Protein AF-A0A430F537-F1 (afdb_monomer_lite)

Organism: NCBI:txid2306972

Structure (mmCIF, N/CA/C/O backbone):
data_AF-A0A430F537-F1
#
_entry.id   AF-A0A430F537-F1
#
loop_
_atom_site.group_PDB
_atom_site.id
_atom_site.type_symbol
_atom_site.label_atom_id
_atom_site.label_alt_id
_atom_site.label_comp_id
_atom_site.label_asym_id
_atom_site.label_entity_id
_atom_site.label_seq_id
_atom_site.pdbx_PDB_ins_code
_atom_site.Cartn_x
_atom_site.Cartn_y
_atom_site.Cartn_z
_atom_site.occupancy
_atom_site.B_iso_or_equiv
_atom_site.auth_seq_id
_atom_site.auth_comp_id
_atom_site.auth_asym_id
_atom_site.auth_atom_id
_atom_site.pdbx_PDB_model_num
ATOM 1 N N . MET A 1 1 ? 12.618 -5.865 -9.336 1.00 84.38 1 MET A N 1
ATOM 2 C CA . MET A 1 1 ? 11.265 -5.278 -9.197 1.00 84.38 1 MET A CA 1
ATOM 3 C C . MET A 1 1 ? 10.194 -6.291 -8.783 1.00 84.38 1 MET A C 1
ATOM 5 O O . MET A 1 1 ? 9.482 -6.036 -7.819 1.00 84.38 1 MET A O 1
ATOM 9 N N . ALA A 1 2 ? 10.114 -7.460 -9.433 1.00 86.44 2 ALA A N 1
ATOM 10 C CA . ALA A 1 2 ? 9.046 -8.454 -9.231 1.00 86.44 2 ALA A CA 1
ATOM 11 C C . ALA A 1 2 ? 8.728 -8.819 -7.764 1.00 86.44 2 ALA A C 1
ATOM 13 O O . ALA A 1 2 ? 7.562 -8.800 -7.377 1.00 86.44 2 ALA A O 1
ATOM 14 N N . LYS A 1 3 ? 9.743 -9.079 -6.922 1.00 89.31 3 LYS A N 1
ATOM 15 C CA . LYS A 1 3 ? 9.530 -9.381 -5.492 1.00 89.31 3 LYS A CA 1
ATOM 16 C C . LYS A 1 3 ? 8.756 -8.272 -4.778 1.00 89.31 3 LYS A C 1
ATOM 18 O O . LYS A 1 3 ? 7.861 -8.560 -3.992 1.00 89.31 3 LYS A O 1
ATOM 23 N N . ARG A 1 4 ? 9.074 -7.009 -5.068 1.00 89.94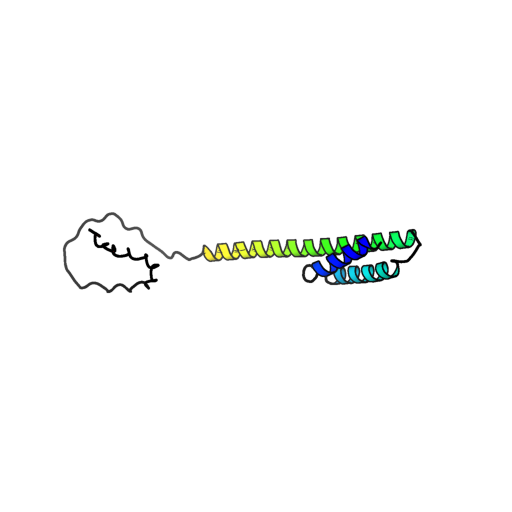 4 ARG A N 1
ATOM 24 C CA . ARG A 1 4 ? 8.452 -5.885 -4.371 1.00 89.94 4 ARG A CA 1
ATOM 25 C C . ARG A 1 4 ? 7.009 -5.656 -4.804 1.00 89.94 4 ARG A C 1
ATOM 27 O O . ARG A 1 4 ? 6.163 -5.409 -3.956 1.00 89.94 4 ARG A O 1
ATOM 34 N N . VAL A 1 5 ? 6.727 -5.829 -6.094 1.00 91.81 5 VAL A N 1
ATOM 35 C CA . VAL A 1 5 ? 5.358 -5.825 -6.634 1.00 91.81 5 VAL A CA 1
ATOM 36 C C . VAL A 1 5 ? 4.517 -6.922 -5.976 1.00 91.81 5 VAL A C 1
ATOM 38 O O . VAL A 1 5 ? 3.398 -6.660 -5.551 1.00 91.81 5 VAL A O 1
ATOM 41 N N . ALA A 1 6 ? 5.069 -8.127 -5.805 1.00 92.75 6 ALA A N 1
ATOM 42 C CA . ALA A 1 6 ? 4.361 -9.218 -5.136 1.00 92.75 6 ALA A CA 1
ATOM 43 C C . ALA A 1 6 ? 4.042 -8.906 -3.661 1.00 92.75 6 ALA A C 1
ATOM 45 O O . ALA A 1 6 ? 2.929 -9.161 -3.203 1.00 92.75 6 ALA A O 1
ATOM 46 N N . GLU A 1 7 ? 4.988 -8.331 -2.912 1.00 93.69 7 GLU A N 1
ATOM 47 C CA . GLU A 1 7 ? 4.744 -7.900 -1.528 1.00 93.69 7 GLU A CA 1
ATOM 48 C C . GLU A 1 7 ? 3.699 -6.783 -1.442 1.00 93.69 7 GLU A C 1
ATOM 50 O O . GLU A 1 7 ? 2.829 -6.818 -0.573 1.00 93.69 7 GLU A O 1
ATOM 55 N N . ALA A 1 8 ? 3.749 -5.819 -2.361 1.00 93.31 8 ALA A N 1
ATOM 56 C CA . ALA A 1 8 ? 2.785 -4.727 -2.428 1.00 93.31 8 ALA A CA 1
ATOM 57 C C . ALA A 1 8 ? 1.380 -5.229 -2.760 1.00 93.31 8 ALA A C 1
ATOM 59 O O . ALA A 1 8 ? 0.423 -4.758 -2.152 1.00 93.31 8 ALA A O 1
ATOM 60 N N . GLY A 1 9 ? 1.255 -6.220 -3.648 1.00 94.31 9 GLY A N 1
ATOM 61 C CA . GLY A 1 9 ? -0.017 -6.877 -3.948 1.00 94.31 9 GLY A CA 1
ATOM 62 C C . GLY A 1 9 ? -0.609 -7.536 -2.705 1.00 94.31 9 GLY A C 1
ATOM 63 O O . GLY A 1 9 ? -1.726 -7.217 -2.307 1.00 94.31 9 GLY A O 1
ATOM 64 N N . LYS A 1 10 ? 0.190 -8.350 -1.999 1.00 94.69 10 LYS A N 1
ATOM 65 C CA . LYS A 1 10 ? -0.241 -8.964 -0.732 1.00 94.69 10 LYS A CA 1
ATOM 66 C C . LYS A 1 10 ? -0.687 -7.920 0.291 1.00 94.69 10 LYS A C 1
ATOM 68 O O . LYS A 1 10 ? -1.713 -8.107 0.943 1.00 94.69 10 LYS A O 1
ATOM 73 N N . LEU A 1 11 ? 0.054 -6.819 0.434 1.00 94.25 11 LEU A N 1
ATOM 74 C CA . LEU A 1 11 ? -0.309 -5.736 1.349 1.00 94.25 11 LEU A CA 1
ATOM 75 C C . LEU A 1 11 ? -1.613 -5.039 0.927 1.00 94.25 11 LEU A C 1
ATOM 77 O O . LEU A 1 11 ? -2.464 -4.758 1.770 1.00 94.25 11 LEU A O 1
ATOM 81 N N . TYR A 1 12 ? -1.802 -4.784 -0.366 1.00 93.69 12 TYR A N 1
ATOM 82 C CA . TYR A 1 12 ? -3.024 -4.191 -0.911 1.00 93.69 12 TYR A CA 1
ATOM 83 C C . TYR A 1 12 ? -4.263 -5.044 -0.601 1.00 93.69 12 TYR A C 1
ATOM 85 O O . TYR A 1 12 ? -5.291 -4.511 -0.165 1.00 93.69 12 TYR A O 1
ATOM 93 N N . ASP A 1 13 ? -4.170 -6.362 -0.763 1.00 93.94 13 ASP A N 1
ATOM 94 C CA . ASP A 1 13 ? -5.259 -7.283 -0.431 1.00 93.94 13 ASP A CA 1
ATOM 95 C C . ASP A 1 13 ? -5.510 -7.333 1.080 1.00 93.94 13 ASP A C 1
ATOM 97 O O . ASP A 1 13 ? -6.641 -7.158 1.534 1.00 93.94 13 ASP A O 1
ATOM 101 N N . SER A 1 14 ? -4.440 -7.461 1.869 1.00 92.81 14 SER A N 1
ATOM 102 C CA . SER A 1 14 ? -4.507 -7.575 3.335 1.00 92.81 14 SER A CA 1
ATOM 103 C C . SER A 1 14 ? -5.022 -6.307 4.026 1.00 92.81 14 SER A C 1
ATOM 105 O O . SER A 1 14 ? -5.594 -6.378 5.115 1.00 92.81 14 SER A O 1
ATOM 107 N N . SER A 1 15 ? -4.810 -5.142 3.411 1.00 91.44 15 SER A N 1
ATOM 108 C CA . SER A 1 15 ? -5.192 -3.827 3.943 1.00 91.44 15 SER A CA 1
ATOM 109 C C . SER A 1 15 ? -6.649 -3.439 3.651 1.00 91.44 15 SER A C 1
ATOM 111 O O . SER A 1 15 ? -7.136 -2.422 4.155 1.00 91.44 15 SER A O 1
ATOM 113 N N . LYS A 1 16 ? -7.382 -4.243 2.863 1.00 89.81 16 LYS A N 1
ATOM 114 C CA . LYS A 1 16 ? -8.796 -4.004 2.532 1.00 89.81 16 LYS A CA 1
ATOM 115 C C . LYS A 1 16 ? -9.648 -3.936 3.806 1.00 89.81 16 LYS A C 1
ATOM 117 O O . LYS A 1 16 ? -9.682 -4.878 4.587 1.00 89.81 16 LYS A O 1
ATOM 122 N N . GLY A 1 17 ? -10.322 -2.804 4.020 1.00 87.69 17 GLY A N 1
ATOM 123 C CA . GLY A 1 17 ? -11.149 -2.554 5.211 1.00 87.69 17 GLY A CA 1
ATOM 124 C C . GLY A 1 17 ? -10.371 -2.184 6.482 1.00 87.69 17 GLY A C 1
ATOM 125 O O . GLY A 1 17 ? -10.982 -1.757 7.460 1.00 87.69 17 GLY A O 1
ATOM 126 N N . LYS A 1 18 ? -9.035 -2.277 6.464 1.00 90.69 18 LYS A N 1
ATOM 127 C CA . LYS A 1 18 ? -8.170 -2.003 7.622 1.00 90.69 18 LYS A CA 1
ATOM 128 C C . LYS A 1 18 ? -7.482 -0.641 7.571 1.00 90.69 18 LYS A C 1
ATOM 130 O O . LYS A 1 18 ? -7.024 -0.173 8.599 1.00 90.69 18 LYS A O 1
ATOM 135 N N . VAL A 1 19 ? -7.402 -0.004 6.405 1.00 92.31 19 VAL A N 1
ATOM 136 C CA . VAL A 1 19 ? -6.880 1.369 6.283 1.00 92.31 19 VAL A CA 1
ATOM 137 C C . VAL A 1 19 ? -7.882 2.387 6.821 1.00 92.31 19 VAL A C 1
ATOM 139 O O . VAL A 1 19 ? -9.089 2.235 6.607 1.00 92.31 19 VAL A O 1
ATOM 142 N N . ALA A 1 20 ? -7.379 3.431 7.479 1.00 87.69 20 ALA A N 1
ATOM 143 C CA . ALA A 1 20 ? -8.168 4.607 7.842 1.00 87.69 20 ALA A CA 1
ATOM 144 C C . ALA A 1 20 ? -8.619 5.391 6.596 1.00 87.69 20 ALA A C 1
ATOM 146 O O . ALA A 1 20 ? -9.753 5.853 6.530 1.00 87.69 20 ALA A O 1
ATOM 147 N N . ASP A 1 21 ? -7.754 5.498 5.577 1.00 88.31 21 ASP A N 1
ATOM 148 C CA . ASP A 1 21 ? -8.015 6.311 4.385 1.00 88.31 21 ASP A CA 1
ATOM 149 C C . ASP A 1 21 ? -7.964 5.474 3.096 1.00 88.31 21 ASP A C 1
ATOM 151 O O . ASP A 1 21 ? -6.920 4.934 2.715 1.00 88.31 21 ASP A O 1
ATOM 155 N N . GLY A 1 22 ? -9.086 5.403 2.371 1.00 86.62 22 GLY A N 1
ATOM 156 C CA . GLY A 1 22 ? -9.195 4.680 1.098 1.00 86.62 22 GLY A CA 1
ATOM 157 C C . GLY A 1 22 ? -8.274 5.204 -0.015 1.00 86.62 22 GLY A C 1
ATOM 158 O O . GLY A 1 22 ? -7.896 4.442 -0.908 1.00 86.62 22 GLY A O 1
ATOM 159 N N . LYS A 1 23 ? -7.837 6.470 0.057 1.00 90.38 23 LYS A N 1
ATOM 160 C CA . LYS A 1 23 ? -6.890 7.078 -0.892 1.00 90.38 23 LYS A CA 1
ATOM 161 C C . LYS A 1 23 ? -5.519 6.406 -0.818 1.00 90.38 23 LYS A C 1
ATOM 163 O O . LYS A 1 23 ? -4.868 6.252 -1.848 1.00 90.38 23 LYS A O 1
ATOM 168 N N . THR A 1 24 ? -5.088 5.957 0.368 1.00 92.25 24 THR A N 1
ATOM 169 C CA . THR A 1 24 ? -3.793 5.263 0.534 1.00 92.25 24 THR A CA 1
ATOM 170 C C . THR A 1 24 ? -3.768 3.939 -0.225 1.00 92.25 24 THR A C 1
ATOM 172 O O . THR A 1 24 ? -2.797 3.627 -0.916 1.00 92.25 24 THR A O 1
ATOM 175 N N . ARG A 1 25 ? -4.883 3.203 -0.191 1.00 93.31 25 ARG A N 1
ATOM 176 C CA . ARG A 1 25 ? -5.066 1.961 -0.946 1.00 93.31 25 ARG A CA 1
ATOM 177 C C . ARG A 1 25 ? -5.087 2.209 -2.455 1.00 93.31 25 ARG A C 1
ATOM 179 O O . ARG A 1 25 ? -4.454 1.465 -3.201 1.00 93.31 25 ARG A O 1
ATOM 186 N N . TYR A 1 26 ? -5.768 3.267 -2.900 1.00 92.69 26 TYR A N 1
ATOM 187 C CA . TYR A 1 26 ? -5.778 3.670 -4.309 1.00 92.69 26 TYR A CA 1
ATOM 188 C C . TYR A 1 26 ? -4.377 4.053 -4.809 1.00 92.69 26 TYR A C 1
ATOM 190 O O . TYR A 1 26 ? -3.955 3.607 -5.875 1.00 92.69 26 TYR A O 1
ATOM 198 N N . ALA A 1 27 ? -3.616 4.815 -4.018 1.00 94.12 27 ALA A N 1
ATOM 199 C CA . ALA A 1 27 ? -2.240 5.171 -4.349 1.00 94.12 27 ALA A CA 1
ATOM 200 C C . ALA A 1 27 ? -1.348 3.926 -4.507 1.00 94.12 27 ALA A C 1
ATOM 202 O O . ALA A 1 27 ? -0.618 3.830 -5.492 1.00 94.12 27 ALA A O 1
ATOM 203 N N . LEU A 1 28 ? -1.454 2.947 -3.598 1.00 94.94 28 LEU A N 1
ATOM 204 C CA . LEU A 1 28 ? -0.721 1.680 -3.700 1.00 94.94 28 LEU A CA 1
ATOM 205 C C . LEU A 1 28 ? -1.091 0.899 -4.971 1.00 94.94 28 LEU A C 1
ATOM 207 O O . LEU A 1 28 ? -0.202 0.374 -5.635 1.00 94.94 28 LEU A O 1
ATOM 211 N N . GLN A 1 29 ? -2.374 0.872 -5.348 1.00 94.69 29 GLN A N 1
ATOM 212 C CA . GLN A 1 29 ? -2.825 0.247 -6.595 1.00 94.69 29 GLN A CA 1
ATOM 213 C C . GLN A 1 29 ? -2.207 0.907 -7.831 1.00 94.69 29 GLN A C 1
ATOM 215 O O . GLN A 1 29 ? -1.716 0.210 -8.714 1.00 94.69 29 GLN A O 1
ATOM 220 N N . GLN A 1 30 ? -2.198 2.242 -7.892 1.00 94.88 30 GLN A N 1
ATOM 221 C CA . GLN A 1 30 ? -1.602 2.959 -9.022 1.00 94.88 30 GLN A CA 1
ATOM 222 C C . GLN A 1 30 ? -0.095 2.697 -9.130 1.00 94.88 30 GLN A C 1
ATOM 224 O O . GLN A 1 30 ? 0.422 2.521 -10.230 1.00 94.88 30 GLN A O 1
ATOM 229 N N . GLN A 1 31 ? 0.609 2.628 -7.996 1.00 94.69 31 GLN A N 1
ATOM 230 C CA . GLN A 1 31 ? 2.036 2.298 -7.989 1.00 94.69 31 GLN A CA 1
ATOM 231 C C . GLN A 1 31 ? 2.300 0.843 -8.377 1.00 94.69 31 GLN A C 1
ATOM 233 O O . GLN A 1 31 ? 3.278 0.576 -9.066 1.00 94.69 31 GLN A O 1
ATOM 238 N N . LEU A 1 32 ? 1.435 -0.094 -7.981 1.00 94.56 32 LEU A N 1
ATOM 239 C CA . LEU A 1 32 ? 1.498 -1.490 -8.416 1.00 94.56 32 LEU A CA 1
ATOM 240 C C . LEU A 1 32 ? 1.346 -1.626 -9.934 1.00 94.56 32 LEU A C 1
ATOM 242 O O . 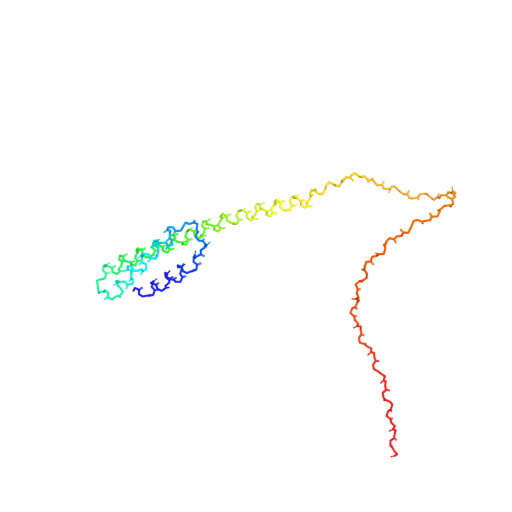LEU A 1 32 ? 2.126 -2.348 -10.551 1.00 94.56 32 LEU A O 1
ATOM 246 N N . ASP A 1 33 ? 0.386 -0.916 -10.528 1.00 93.75 33 ASP A N 1
ATOM 247 C CA . ASP A 1 33 ? 0.175 -0.896 -11.979 1.00 93.75 33 ASP A CA 1
ATOM 248 C C . ASP A 1 33 ? 1.384 -0.292 -12.715 1.00 93.75 33 ASP A C 1
ATOM 250 O O . ASP A 1 33 ? 1.944 -0.920 -13.615 1.00 93.75 33 ASP A O 1
ATOM 254 N N . ALA A 1 34 ? 1.864 0.874 -12.268 1.00 92.06 34 ALA A N 1
ATOM 255 C CA . ALA A 1 34 ? 3.046 1.526 -12.835 1.00 92.06 34 ALA A CA 1
ATOM 256 C C . ALA A 1 34 ? 4.307 0.649 -12.721 1.00 92.06 34 ALA A C 1
ATOM 258 O O . ALA A 1 34 ? 5.041 0.463 -13.691 1.00 92.06 34 ALA A O 1
ATOM 259 N N . ALA A 1 35 ? 4.534 0.044 -11.554 1.00 92.00 35 ALA A N 1
ATOM 260 C CA . ALA A 1 35 ? 5.627 -0.893 -11.326 1.00 92.00 35 ALA A CA 1
ATOM 261 C C . ALA A 1 35 ? 5.503 -2.180 -12.157 1.00 92.00 35 ALA A C 1
ATOM 263 O O . ALA A 1 35 ? 6.518 -2.760 -12.542 1.00 92.00 35 ALA A O 1
ATOM 264 N N . GLY A 1 36 ? 4.274 -2.638 -12.413 1.00 90.06 36 GLY A N 1
ATOM 265 C CA . GLY A 1 36 ? 3.981 -3.767 -13.290 1.00 90.06 36 GLY A CA 1
ATOM 266 C C . GLY A 1 36 ? 4.352 -3.475 -14.743 1.00 90.06 36 GLY A C 1
ATOM 267 O O . GLY A 1 36 ? 4.951 -4.327 -15.390 1.00 90.06 36 GLY A O 1
ATOM 268 N N . LYS A 1 37 ? 4.084 -2.254 -15.222 1.00 89.88 37 LYS A N 1
ATOM 269 C CA . LYS A 1 37 ? 4.473 -1.790 -16.568 1.00 89.88 37 LYS A CA 1
ATOM 270 C C . LYS A 1 37 ? 5.986 -1.657 -16.738 1.00 89.88 37 LYS A C 1
ATOM 272 O O . LYS A 1 37 ? 6.507 -1.921 -17.812 1.00 89.88 37 LYS A O 1
ATOM 277 N N . LEU A 1 38 ? 6.692 -1.301 -15.668 1.00 90.56 38 LEU A N 1
ATOM 278 C CA . LEU A 1 38 ? 8.154 -1.170 -15.639 1.00 90.56 38 LEU A CA 1
ATOM 279 C C . LEU A 1 38 ? 8.873 -2.482 -15.281 1.00 90.56 38 LEU A C 1
ATOM 281 O O . LEU A 1 38 ? 10.071 -2.485 -15.004 1.00 90.56 38 LEU A O 1
ATOM 285 N N . ARG A 1 39 ? 8.161 -3.613 -15.235 1.00 85.12 39 ARG A N 1
ATOM 286 C CA . ARG A 1 39 ? 8.723 -4.888 -14.775 1.00 85.12 39 ARG A CA 1
ATOM 287 C C . ARG A 1 39 ? 9.786 -5.450 -15.722 1.00 85.12 39 ARG A C 1
ATOM 289 O O . ARG A 1 39 ? 10.736 -6.060 -15.231 1.00 85.12 39 ARG A O 1
ATOM 296 N N . ASP A 1 40 ? 9.624 -5.205 -17.018 1.00 87.25 40 ASP A N 1
ATOM 297 C CA . ASP A 1 40 ? 10.543 -5.615 -18.086 1.00 87.25 40 ASP A CA 1
ATOM 298 C C . ASP A 1 40 ? 11.448 -4.460 -18.555 1.00 87.25 40 ASP A C 1
ATOM 300 O O . ASP A 1 40 ? 12.228 -4.614 -19.493 1.00 87.25 40 ASP A O 1
ATOM 304 N N . ALA A 1 41 ? 11.364 -3.296 -17.899 1.00 88.44 41 ALA A N 1
ATOM 305 C CA . ALA A 1 41 ? 12.256 -2.181 -18.178 1.00 88.44 41 ALA A CA 1
ATOM 306 C C . ALA A 1 41 ? 13.698 -2.553 -17.801 1.00 88.44 41 ALA A C 1
ATOM 308 O O . ALA A 1 41 ? 13.946 -3.177 -16.769 1.00 88.44 41 ALA A O 1
ATOM 309 N N . THR A 1 42 ? 14.660 -2.138 -18.622 1.00 90.12 42 THR A N 1
ATOM 310 C CA . THR A 1 42 ? 16.099 -2.303 -18.357 1.00 90.12 42 THR A CA 1
ATOM 311 C C . THR A 1 42 ? 16.726 -1.062 -17.731 1.00 90.12 42 THR A C 1
ATOM 313 O O . THR A 1 42 ? 17.878 -1.106 -17.298 1.00 90.12 42 THR A O 1
ATOM 316 N N . ASP A 1 43 ? 15.982 0.045 -17.671 1.00 94.25 43 ASP A N 1
ATOM 317 C CA . ASP A 1 43 ? 16.470 1.294 -17.109 1.00 94.25 43 ASP A CA 1
ATOM 318 C C . ASP A 1 43 ? 16.514 1.217 -15.576 1.00 94.25 43 ASP A C 1
ATOM 320 O O . ASP A 1 43 ? 15.499 1.222 -14.872 1.00 94.25 43 ASP A O 1
ATOM 324 N N . VAL A 1 44 ? 17.732 1.102 -15.044 1.00 91.38 44 VAL A N 1
ATOM 325 C CA . VAL A 1 44 ? 17.979 0.930 -13.606 1.00 91.38 44 VAL A CA 1
ATOM 326 C C . VAL A 1 44 ? 17.444 2.118 -12.807 1.00 91.38 44 VAL A C 1
ATOM 328 O O . VAL A 1 44 ? 17.000 1.939 -11.668 1.00 91.38 44 VAL A O 1
ATOM 331 N N . LYS A 1 45 ? 17.472 3.326 -13.386 1.00 93.38 45 LYS A N 1
ATOM 332 C CA . LYS A 1 45 ? 16.994 4.527 -12.710 1.00 93.38 45 LYS A CA 1
ATOM 333 C C . LYS A 1 45 ? 15.476 4.471 -12.562 1.00 93.38 45 LYS A C 1
ATOM 335 O O . LYS A 1 45 ? 14.989 4.606 -11.441 1.00 93.38 45 LYS A O 1
ATOM 340 N N . GLU A 1 46 ? 14.750 4.181 -13.640 1.00 91.31 46 GLU A N 1
ATOM 341 C CA . GLU A 1 46 ? 13.286 4.054 -13.597 1.00 91.31 46 GLU A CA 1
ATOM 342 C C . GLU A 1 46 ? 12.825 2.931 -12.660 1.00 91.31 46 GLU A C 1
ATOM 344 O O . GLU A 1 46 ? 11.927 3.130 -11.842 1.00 91.31 46 GLU A O 1
ATOM 349 N N . LEU A 1 47 ? 13.489 1.771 -12.701 1.00 91.56 47 LEU A N 1
ATOM 350 C CA . LEU A 1 47 ? 13.226 0.654 -11.788 1.00 91.56 47 LEU A CA 1
ATOM 351 C C . LEU A 1 47 ? 13.392 1.055 -10.315 1.00 91.56 47 LEU A C 1
ATOM 353 O O . LEU A 1 47 ? 12.613 0.630 -9.456 1.00 91.56 47 LEU A O 1
ATOM 357 N N . LYS A 1 48 ? 14.423 1.848 -10.005 1.00 92.31 48 LYS A N 1
ATOM 358 C CA . LYS A 1 48 ? 14.711 2.312 -8.645 1.00 92.31 48 LYS A CA 1
ATOM 359 C C . LYS A 1 48 ? 13.712 3.375 -8.188 1.00 92.31 48 LYS A C 1
ATOM 361 O O . LYS A 1 48 ? 13.236 3.283 -7.057 1.00 92.31 48 LYS A O 1
ATOM 366 N N . ASP A 1 49 ? 13.371 4.329 -9.050 1.00 93.44 49 ASP A N 1
ATOM 367 C CA . ASP A 1 49 ? 12.356 5.353 -8.781 1.00 93.44 49 ASP A CA 1
ATOM 368 C C . ASP A 1 49 ? 10.981 4.705 -8.538 1.00 93.44 49 ASP A C 1
ATOM 370 O O . ASP A 1 49 ? 10.340 4.961 -7.515 1.00 93.44 49 ASP A O 1
ATOM 374 N N . ALA A 1 50 ? 10.572 3.766 -9.398 1.00 92.31 50 ALA A N 1
ATOM 375 C CA . ALA A 1 50 ? 9.341 2.997 -9.225 1.00 92.31 50 ALA A CA 1
ATOM 376 C C . ALA A 1 50 ? 9.354 2.175 -7.930 1.00 92.31 50 ALA A C 1
ATOM 378 O O . ALA A 1 50 ? 8.351 2.110 -7.216 1.00 92.31 50 ALA A O 1
ATOM 379 N N . LYS A 1 51 ? 10.495 1.561 -7.585 1.00 92.50 51 LYS A N 1
ATOM 380 C CA . LYS A 1 51 ? 10.640 0.831 -6.321 1.00 92.50 51 LYS A CA 1
ATOM 381 C C . LYS A 1 51 ? 10.463 1.758 -5.118 1.00 92.50 51 LYS A C 1
ATOM 383 O O . LYS A 1 51 ? 9.735 1.395 -4.200 1.00 92.50 51 LYS A O 1
ATOM 388 N N . ALA A 1 52 ? 11.100 2.925 -5.123 1.00 94.44 52 ALA A N 1
ATOM 389 C CA . ALA A 1 52 ? 11.006 3.891 -4.032 1.00 94.44 52 ALA A CA 1
ATOM 390 C C . ALA A 1 52 ? 9.577 4.433 -3.868 1.00 94.44 52 ALA A C 1
ATOM 392 O O . ALA A 1 52 ? 9.085 4.571 -2.746 1.00 94.44 52 ALA A O 1
ATOM 393 N N . ALA A 1 53 ? 8.884 4.695 -4.978 1.00 93.56 53 ALA A N 1
ATOM 394 C CA . ALA A 1 53 ? 7.489 5.117 -4.955 1.00 93.56 53 ALA A CA 1
ATOM 395 C C . ALA A 1 53 ? 6.564 4.018 -4.398 1.00 93.56 53 ALA A C 1
ATOM 397 O O . ALA A 1 53 ? 5.698 4.302 -3.565 1.00 93.56 53 ALA A O 1
ATOM 398 N N . LEU A 1 54 ? 6.797 2.758 -4.785 1.00 94.12 54 LEU A N 1
ATOM 399 C CA . LEU A 1 54 ? 6.073 1.603 -4.257 1.00 94.12 54 LEU A CA 1
ATOM 400 C C . LEU A 1 54 ? 6.336 1.403 -2.755 1.00 94.12 54 LEU A C 1
ATOM 402 O O . LEU A 1 54 ? 5.389 1.210 -1.998 1.00 94.12 54 LEU A O 1
ATOM 406 N N . ASP A 1 55 ? 7.594 1.523 -2.316 1.00 94.31 55 ASP A N 1
ATOM 407 C CA . ASP A 1 55 ? 7.992 1.466 -0.901 1.00 94.31 55 ASP A CA 1
ATOM 408 C C . ASP A 1 55 ? 7.229 2.514 -0.078 1.00 94.31 55 ASP A C 1
ATOM 410 O O . ASP A 1 55 ? 6.550 2.179 0.892 1.00 94.31 55 ASP A O 1
ATOM 414 N N . LYS A 1 56 ? 7.236 3.773 -0.529 1.00 95.19 56 LYS A N 1
ATOM 415 C CA . LYS A 1 56 ? 6.528 4.875 0.135 1.00 95.19 56 LYS A CA 1
ATOM 416 C C . LYS A 1 56 ? 5.016 4.641 0.225 1.00 95.19 56 LYS A C 1
ATOM 418 O O . LYS A 1 56 ? 4.400 4.998 1.231 1.00 95.19 56 LYS A O 1
ATOM 423 N N . ALA A 1 57 ? 4.411 4.059 -0.811 1.00 94.56 57 ALA A N 1
ATOM 424 C CA . ALA A 1 57 ? 2.990 3.724 -0.808 1.00 94.56 57 ALA A CA 1
ATOM 425 C C . ALA A 1 57 ? 2.669 2.590 0.181 1.00 94.56 57 ALA A C 1
ATOM 427 O O . ALA A 1 57 ? 1.676 2.674 0.904 1.00 94.56 57 ALA A O 1
ATOM 428 N N . MET A 1 58 ? 3.521 1.564 0.263 1.00 94.19 58 MET A N 1
ATOM 429 C CA . MET A 1 58 ? 3.378 0.476 1.237 1.00 94.19 58 MET A CA 1
ATOM 430 C C . MET A 1 58 ? 3.484 0.996 2.675 1.00 94.19 58 MET A C 1
ATOM 432 O O . MET A 1 58 ? 2.633 0.678 3.504 1.00 94.19 58 MET A O 1
ATOM 436 N N . ASP A 1 59 ? 4.462 1.860 2.956 1.00 94.94 59 ASP A N 1
ATOM 437 C CA . ASP A 1 59 ? 4.604 2.526 4.256 1.00 94.94 59 ASP A CA 1
ATOM 438 C C . ASP A 1 59 ? 3.396 3.408 4.598 1.00 94.94 59 ASP A C 1
ATOM 440 O O . ASP A 1 59 ? 2.925 3.424 5.735 1.00 94.94 59 ASP A O 1
ATOM 444 N N . ALA A 1 60 ? 2.845 4.138 3.624 1.00 94.00 60 ALA A N 1
ATOM 445 C CA . ALA A 1 60 ? 1.628 4.920 3.830 1.00 94.00 60 ALA A CA 1
ATOM 446 C C . ALA A 1 60 ? 0.420 4.036 4.188 1.00 94.00 60 ALA A C 1
ATOM 448 O O . ALA A 1 60 ? -0.331 4.385 5.098 1.00 94.00 60 ALA A O 1
ATOM 449 N N . VAL A 1 61 ? 0.257 2.887 3.522 1.00 94.88 61 VAL A N 1
ATOM 450 C CA . VAL A 1 61 ? -0.802 1.916 3.838 1.00 94.88 61 VAL A CA 1
ATOM 451 C C . VAL A 1 61 ? -0.610 1.332 5.233 1.00 94.88 61 VAL A C 1
ATOM 453 O O . VAL A 1 61 ? -1.559 1.339 6.010 1.00 94.88 61 VAL A O 1
ATOM 456 N N . ASN A 1 62 ? 0.602 0.901 5.592 1.00 94.00 62 ASN A N 1
ATOM 457 C CA . ASN A 1 62 ? 0.882 0.390 6.935 1.00 94.00 62 ASN A CA 1
ATOM 458 C C . ASN A 1 62 ? 0.580 1.433 8.011 1.00 94.00 62 ASN A C 1
ATOM 460 O O . ASN A 1 62 ? -0.137 1.133 8.960 1.00 94.00 62 ASN A O 1
ATOM 464 N N . ARG A 1 63 ? 1.042 2.677 7.840 1.00 93.38 63 ARG A N 1
ATOM 465 C CA . ARG A 1 63 ? 0.721 3.764 8.776 1.00 93.38 63 ARG A CA 1
ATOM 466 C C . ARG A 1 63 ? -0.781 4.009 8.885 1.00 93.38 63 ARG A C 1
ATOM 468 O O . ARG A 1 63 ? -1.271 4.223 9.984 1.00 93.38 63 ARG A O 1
ATOM 475 N N . SER A 1 64 ? -1.519 3.941 7.777 1.00 93.69 64 SER A N 1
ATOM 476 C CA . SER A 1 64 ? -2.977 4.101 7.790 1.00 93.69 64 SER A CA 1
ATOM 477 C C . SER A 1 64 ? -3.698 2.945 8.490 1.00 93.69 64 SER A C 1
ATOM 479 O O . SER A 1 64 ? -4.695 3.179 9.168 1.00 93.69 64 SER A O 1
ATOM 481 N N . VAL A 1 65 ? -3.201 1.711 8.350 1.00 93.81 65 VAL A N 1
ATOM 482 C CA . VAL A 1 65 ? -3.719 0.546 9.086 1.00 93.81 65 VAL A CA 1
ATOM 483 C C . VAL A 1 65 ? -3.441 0.681 10.579 1.00 93.81 65 VAL A C 1
ATOM 485 O O . VAL A 1 65 ? -4.344 0.479 11.384 1.00 93.81 65 VAL A O 1
ATOM 488 N N . HIS A 1 66 ? -2.215 1.056 10.947 1.00 92.00 66 HIS A N 1
ATOM 489 C CA . HIS A 1 66 ? -1.839 1.273 12.341 1.00 92.00 66 HIS A CA 1
ATOM 490 C C . HIS A 1 66 ? -2.657 2.391 12.987 1.00 92.00 66 HIS A C 1
ATOM 492 O O . HIS A 1 66 ? -3.207 2.169 14.056 1.00 92.00 66 HIS A O 1
ATOM 498 N N . ALA A 1 67 ? -2.827 3.532 12.312 1.00 91.19 67 ALA A N 1
ATOM 499 C CA . ALA A 1 67 ? -3.639 4.635 12.821 1.00 91.19 67 ALA A CA 1
ATOM 500 C C . ALA A 1 67 ? -5.084 4.199 13.116 1.00 91.19 67 ALA A C 1
ATOM 502 O O . ALA A 1 67 ? -5.593 4.460 14.202 1.00 91.19 67 ALA A O 1
ATOM 503 N N . LYS A 1 68 ? -5.713 3.455 12.193 1.00 91.44 68 LYS A N 1
ATOM 504 C CA . LYS A 1 68 ? -7.061 2.912 12.413 1.00 91.44 68 LYS A CA 1
ATOM 505 C C . LYS A 1 68 ? -7.100 1.921 13.575 1.00 91.44 68 LYS A C 1
ATOM 507 O O . LYS A 1 68 ? -8.048 1.913 14.345 1.00 91.44 68 LYS A O 1
ATOM 512 N N . GLN A 1 69 ? -6.087 1.063 13.682 1.00 90.88 69 GLN A N 1
ATOM 513 C CA . GLN A 1 69 ? -5.998 0.071 14.750 1.00 90.88 69 GLN A CA 1
ATOM 514 C C . GLN A 1 69 ? -5.780 0.719 16.125 1.00 90.88 69 GLN A C 1
ATOM 516 O O . GLN A 1 69 ? -6.281 0.208 17.121 1.00 90.88 69 GLN A O 1
ATOM 521 N N . GLU A 1 70 ? -5.041 1.825 16.198 1.00 89.12 70 GLU A N 1
ATOM 522 C CA . GLU A 1 70 ? -4.869 2.589 17.435 1.00 89.12 70 GLU A CA 1
ATOM 523 C C . GLU A 1 70 ? -6.154 3.306 17.861 1.00 89.12 70 GLU A C 1
ATOM 525 O O . GLU A 1 70 ? -6.445 3.319 19.057 1.00 89.12 70 GLU A O 1
ATOM 530 N N . GLU A 1 71 ? -6.926 3.859 16.917 1.00 87.88 71 GLU A N 1
ATOM 531 C CA . GLU A 1 71 ? -8.284 4.366 17.182 1.00 87.88 71 GLU A CA 1
ATOM 532 C C . GLU A 1 71 ? -9.188 3.249 17.708 1.00 87.88 71 GLU A C 1
ATOM 534 O O . GLU A 1 71 ? -9.657 3.329 18.838 1.00 87.88 71 GLU A O 1
ATOM 539 N N . ASP A 1 72 ? -9.318 2.150 16.960 1.00 88.12 72 ASP A N 1
ATOM 540 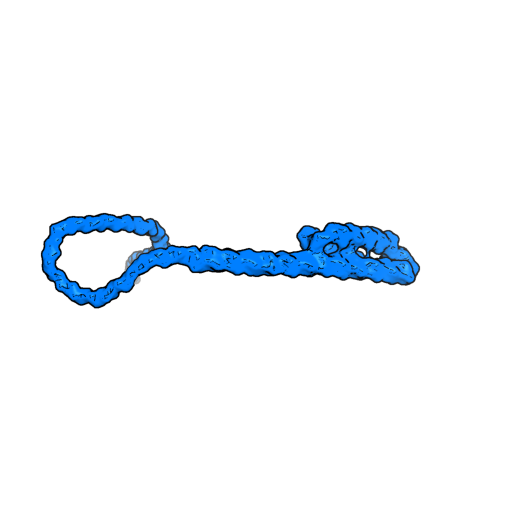C CA . ASP A 1 72 ? -10.164 1.006 17.325 1.00 88.12 72 ASP A CA 1
ATOM 541 C C . ASP A 1 72 ? -9.808 0.434 18.708 1.00 88.12 72 ASP A C 1
ATOM 543 O O . ASP A 1 72 ? -10.683 0.114 19.510 1.00 88.12 72 ASP A O 1
ATOM 547 N N . ARG A 1 73 ? -8.512 0.382 19.046 1.00 88.25 73 ARG A N 1
ATOM 548 C CA . ARG A 1 73 ? -8.048 -0.065 20.365 1.00 88.25 73 ARG A CA 1
ATOM 549 C C . ARG A 1 73 ? -8.450 0.893 21.490 1.00 88.25 73 ARG A C 1
ATOM 551 O O . ARG A 1 73 ? -8.742 0.419 22.587 1.00 88.25 73 ARG A O 1
ATOM 558 N N . LYS A 1 74 ? -8.426 2.209 21.256 1.00 86.69 74 LYS A N 1
ATOM 559 C CA . LYS A 1 74 ? -8.856 3.207 22.250 1.00 86.69 74 LYS A CA 1
ATOM 560 C C . LYS A 1 74 ? -10.364 3.152 22.457 1.00 86.69 74 LYS A C 1
ATOM 562 O O . LYS A 1 74 ? -10.791 3.050 23.604 1.00 86.69 74 LYS A O 1
ATOM 567 N N . ASP A 1 75 ? -11.136 3.131 21.373 1.00 84.06 75 ASP A N 1
ATOM 568 C CA . ASP A 1 75 ? -12.592 2.983 21.424 1.00 84.06 75 ASP A CA 1
ATOM 569 C C . ASP A 1 75 ? -12.995 1.687 22.141 1.00 84.06 75 ASP A C 1
ATOM 571 O O . ASP A 1 75 ? -13.804 1.717 23.066 1.00 84.06 75 ASP A O 1
ATOM 575 N N . ALA A 1 76 ? -12.360 0.554 21.815 1.00 84.38 76 ALA A N 1
ATOM 576 C CA . ALA A 1 76 ? -12.626 -0.721 22.481 1.00 84.38 76 ALA A CA 1
ATOM 577 C C . ALA A 1 76 ? -12.304 -0.689 23.986 1.00 84.38 76 ALA A C 1
ATOM 579 O O . ALA A 1 76 ? -13.031 -1.275 24.788 1.00 84.38 76 ALA A O 1
ATOM 580 N N . GLN A 1 77 ? -11.229 -0.007 24.396 1.00 84.19 77 GLN A N 1
ATOM 581 C CA . GLN A 1 77 ? -10.863 0.121 25.809 1.00 84.19 77 GLN A CA 1
ATOM 582 C C . GLN A 1 77 ? -11.834 1.030 26.580 1.00 84.19 77 GLN A C 1
ATOM 584 O O . GLN A 1 77 ? -12.118 0.777 27.753 1.00 84.1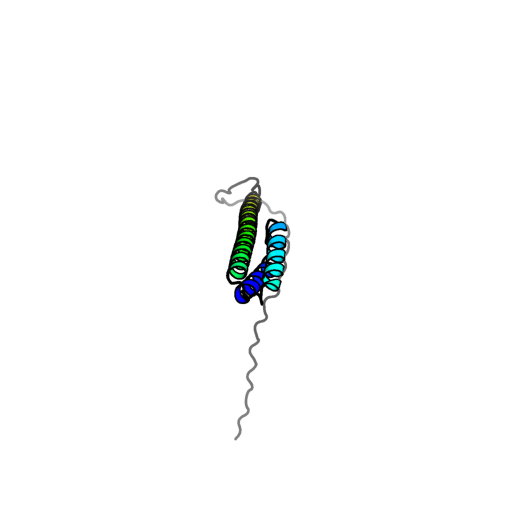9 77 GLN A O 1
ATOM 589 N N . GLU A 1 78 ? -12.331 2.094 25.954 1.00 83.06 78 GLU A N 1
ATOM 590 C CA . GLU A 1 78 ? -13.310 2.998 26.560 1.00 83.06 78 GLU A CA 1
ATOM 591 C C . GLU A 1 78 ? -14.690 2.335 26.658 1.00 83.06 78 GLU A C 1
ATOM 593 O O . GLU A 1 78 ? -15.353 2.417 27.696 1.00 83.06 78 GLU A O 1
ATOM 598 N N . GLN A 1 79 ? -15.080 1.578 25.629 1.00 80.44 79 GLN A N 1
ATOM 599 C CA . GLN A 1 79 ? -16.303 0.786 25.644 1.00 80.44 79 GLN A CA 1
ATOM 600 C C . GLN A 1 79 ? -16.249 -0.304 26.724 1.00 80.44 79 GLN A C 1
ATOM 602 O O . GLN A 1 79 ? -17.163 -0.394 27.541 1.00 80.44 79 GLN A O 1
ATOM 607 N N . ALA A 1 80 ? -15.132 -1.035 26.830 1.00 81.56 80 ALA A N 1
ATOM 608 C CA . ALA A 1 80 ? -14.933 -2.036 27.878 1.00 81.56 80 ALA A CA 1
ATOM 609 C C . ALA A 1 80 ? -14.992 -1.437 29.298 1.00 81.56 80 ALA A C 1
ATOM 611 O O . ALA A 1 80 ? -15.534 -2.065 30.206 1.00 81.56 80 ALA A O 1
ATOM 612 N N . GLN A 1 81 ? -14.477 -0.217 29.506 1.00 79.00 81 GLN A N 1
ATOM 613 C CA . GLN A 1 81 ? -14.598 0.488 30.791 1.00 79.00 81 GLN A CA 1
ATOM 614 C C . GLN A 1 81 ? -16.043 0.903 31.092 1.00 79.00 81 GLN A C 1
ATOM 616 O O . GLN A 1 81 ? -16.517 0.671 32.202 1.00 79.00 81 GLN A O 1
ATOM 621 N N . ARG A 1 82 ? -16.782 1.432 30.107 1.00 77.06 82 ARG A N 1
ATOM 622 C CA . ARG A 1 82 ? -18.219 1.736 30.258 1.00 77.06 82 ARG A CA 1
ATOM 623 C C . ARG A 1 82 ? -19.049 0.494 30.573 1.00 77.06 82 ARG A C 1
ATOM 625 O O . ARG A 1 82 ? -19.935 0.542 31.425 1.00 77.06 82 ARG A O 1
ATOM 632 N N . GLU A 1 83 ? -18.778 -0.619 29.902 1.00 74.50 83 GLU A N 1
ATOM 633 C CA . GLU A 1 83 ? -19.452 -1.899 30.143 1.00 74.50 83 GLU A CA 1
ATOM 634 C C . GLU A 1 83 ? -19.106 -2.478 31.530 1.00 74.50 83 GLU A C 1
ATOM 636 O O . GLU A 1 83 ? -19.948 -3.123 32.157 1.00 74.50 83 GLU A O 1
ATOM 641 N N . ALA A 1 84 ? -17.908 -2.203 32.059 1.00 68.75 84 ALA A N 1
ATOM 642 C CA . ALA A 1 84 ? -17.527 -2.560 33.428 1.00 68.75 84 ALA A CA 1
ATOM 643 C C . ALA A 1 84 ? -18.184 -1.649 34.491 1.00 68.75 84 ALA A C 1
ATOM 645 O O . ALA A 1 84 ? -18.689 -2.142 35.502 1.00 68.75 84 ALA A O 1
ATOM 646 N N . GLU A 1 85 ? -18.254 -0.332 34.272 1.00 64.44 85 GLU A N 1
ATOM 647 C CA . GLU A 1 85 ? -18.915 0.611 35.194 1.00 64.44 85 GLU A CA 1
ATOM 648 C C . GLU A 1 85 ? -20.440 0.418 35.253 1.00 64.44 85 GLU A C 1
ATOM 650 O O . GLU A 1 85 ? -21.044 0.495 36.326 1.00 64.44 85 GLU A O 1
ATOM 655 N N . THR A 1 86 ? -21.076 0.089 34.126 1.00 57.19 86 THR A N 1
ATOM 656 C CA . THR A 1 86 ? -22.521 -0.207 34.079 1.00 57.19 86 THR A CA 1
ATOM 657 C C . THR A 1 86 ? -22.883 -1.549 34.722 1.00 57.19 86 THR A C 1
ATOM 659 O O . THR A 1 86 ? -23.992 -1.697 35.226 1.00 57.19 86 THR A O 1
ATOM 662 N N . GLN A 1 87 ? -21.950 -2.505 34.796 1.00 54.72 87 GLN A N 1
ATOM 663 C CA . GLN A 1 87 ? -22.145 -3.753 35.549 1.00 54.72 87 GLN A CA 1
ATOM 664 C C . GLN A 1 87 ? -21.889 -3.604 37.056 1.00 54.72 87 GLN A C 1
ATOM 666 O O . GLN A 1 87 ? -22.408 -4.394 37.842 1.00 54.72 87 GLN A O 1
ATOM 671 N N . THR A 1 88 ? -21.139 -2.583 37.484 1.00 51.47 88 THR A N 1
ATOM 672 C CA . THR A 1 88 ? -20.846 -2.341 38.912 1.00 51.47 88 THR A CA 1
ATOM 673 C C . THR A 1 88 ? -21.858 -1.391 39.576 1.00 51.47 88 THR A C 1
ATOM 675 O O . THR A 1 88 ? -21.903 -1.277 40.797 1.00 51.47 88 THR A O 1
ATOM 678 N N . THR A 1 89 ? -22.723 -0.741 38.793 1.00 45.28 89 THR A N 1
ATOM 679 C CA . THR A 1 89 ? -23.776 0.175 39.267 1.00 45.28 89 THR A CA 1
ATOM 680 C C . THR A 1 89 ? -25.152 -0.490 39.339 1.00 45.28 89 THR A C 1
ATOM 682 O O . THR A 1 89 ? -26.166 0.121 39.010 1.00 45.28 89 THR A O 1
ATOM 685 N N . VAL A 1 90 ? -25.227 -1.724 39.852 1.00 49.31 90 VAL A N 1
ATOM 686 C CA . VAL A 1 90 ? -26.482 -2.176 40.471 1.00 49.31 90 VAL A CA 1
ATOM 687 C C . VAL A 1 90 ? -26.669 -1.291 41.710 1.00 49.31 90 VAL A C 1
ATOM 689 O O . VAL A 1 90 ? -25.833 -1.368 42.614 1.00 49.31 90 VAL A O 1
ATOM 692 N N . PRO A 1 91 ? -27.696 -0.422 41.799 1.00 46.75 91 PRO A N 1
ATOM 693 C CA . PRO A 1 91 ? -28.005 0.233 43.055 1.00 46.75 91 PRO A CA 1
ATOM 694 C C . PRO A 1 91 ? -28.430 -0.877 44.012 1.00 46.75 91 PRO A C 1
ATOM 696 O O . PRO A 1 91 ? -29.565 -1.353 43.972 1.00 46.75 91 PRO A O 1
ATOM 699 N N . GLN A 1 92 ? -27.494 -1.328 44.849 1.00 48.44 92 GLN A N 1
ATOM 700 C CA . GLN A 1 92 ? -27.783 -2.136 46.021 1.00 48.44 92 GLN A CA 1
ATOM 701 C C . GLN A 1 92 ? -28.558 -1.228 46.976 1.00 48.44 92 GLN A C 1
ATOM 703 O O . GLN A 1 92 ? -28.016 -0.599 47.884 1.00 48.44 92 GLN A O 1
ATOM 708 N N . ALA A 1 93 ? -29.845 -1.083 46.674 1.00 44.41 93 ALA A N 1
ATOM 709 C CA . ALA A 1 93 ? -30.814 -0.436 47.515 1.00 44.41 93 ALA A CA 1
ATOM 710 C C . ALA A 1 93 ? -30.841 -1.203 48.838 1.00 44.41 93 ALA A C 1
ATOM 712 O O . ALA A 1 93 ? -31.313 -2.330 48.916 1.00 44.41 93 ALA A O 1
ATOM 713 N N . ALA A 1 94 ? -30.282 -0.543 49.845 1.00 40.41 94 ALA A N 1
ATOM 714 C CA . ALA A 1 94 ? -30.774 -0.511 51.206 1.00 40.41 94 ALA A CA 1
ATOM 715 C C . ALA A 1 94 ? -31.011 -1.859 51.928 1.00 40.41 94 ALA A C 1
ATOM 717 O O . ALA A 1 94 ? -32.078 -2.452 51.828 1.00 40.41 94 ALA A O 1
ATOM 718 N N . MET A 1 95 ? -30.087 -2.112 52.871 1.00 46.56 95 MET A N 1
ATOM 719 C CA . MET A 1 95 ? -30.374 -2.443 54.286 1.00 46.56 95 MET A CA 1
ATOM 720 C C . MET A 1 95 ? -30.816 -3.890 54.607 1.00 46.56 95 MET A C 1
ATOM 722 O O . MET A 1 95 ? -31.336 -4.590 53.747 1.00 46.56 95 MET A O 1
ATOM 726 N N . PRO A 1 96 ? -30.789 -4.319 55.886 1.00 50.25 96 PRO A N 1
ATOM 727 C CA . PRO A 1 96 ? -29.831 -4.068 56.968 1.00 50.25 96 PRO A CA 1
ATOM 728 C C . PRO A 1 96 ? -29.314 -5.390 57.596 1.00 50.25 96 PRO A C 1
ATOM 730 O O . PRO A 1 96 ? -29.830 -6.479 57.360 1.00 50.25 96 PRO A O 1
ATOM 733 N N . SER A 1 97 ? -28.287 -5.286 58.438 1.00 46.94 97 SER A N 1
ATOM 734 C CA . SER A 1 97 ? -27.759 -6.366 59.284 1.00 46.94 97 SER A CA 1
ATOM 735 C C . SER A 1 97 ? -28.837 -7.009 60.172 1.00 46.94 97 SER A C 1
ATOM 737 O O . SER A 1 97 ? -29.637 -6.271 60.749 1.00 46.94 97 SER A O 1
ATOM 739 N N . PRO A 1 98 ? -28.791 -8.325 60.446 1.00 39.41 98 PRO A N 1
ATOM 740 C CA . PRO A 1 98 ? -29.419 -8.876 61.633 1.00 39.41 98 PRO A CA 1
ATOM 741 C C . PRO A 1 98 ? -28.372 -9.221 62.691 1.00 39.41 98 PRO A C 1
ATOM 743 O O . PRO A 1 98 ? -27.438 -9.999 62.487 1.00 39.41 98 PRO A O 1
ATOM 746 N N . ALA A 1 99 ? -28.580 -8.593 63.842 1.00 44.78 99 ALA A N 1
ATOM 747 C CA . ALA A 1 99 ? -28.032 -8.973 65.123 1.00 44.78 99 ALA A CA 1
ATOM 748 C C . ALA A 1 99 ? -28.435 -10.410 65.515 1.00 44.78 99 ALA A C 1
ATOM 750 O O . ALA A 1 99 ? -29.404 -10.979 65.014 1.00 44.78 99 ALA A O 1
ATOM 751 N N . VAL A 1 100 ? -27.649 -10.950 66.444 1.00 41.75 100 VAL A N 1
ATOM 752 C CA . VAL A 1 100 ? -27.777 -12.216 67.183 1.00 41.75 100 VAL A CA 1
ATOM 753 C C . VAL A 1 100 ? -29.218 -12.707 67.461 1.00 41.75 100 VAL A C 1
ATOM 755 O O . VAL A 1 100 ? -30.070 -11.911 67.856 1.00 41.75 100 VAL A O 1
ATOM 758 N N . PRO A 1 101 ? -29.504 -14.022 67.348 1.00 40.75 101 PRO A N 1
ATOM 759 C CA . PRO A 1 101 ? -30.820 -14.572 67.667 1.00 40.75 101 PRO A CA 1
ATOM 760 C C . PRO A 1 101 ? -31.002 -14.817 69.176 1.00 40.75 101 PRO A C 1
ATOM 762 O O . PRO A 1 101 ? -30.256 -15.581 69.789 1.00 40.75 101 PRO A O 1
ATOM 765 N N . VAL A 1 102 ? -32.057 -14.234 69.755 1.00 35.19 102 VAL A N 1
ATOM 766 C CA . VAL A 1 102 ? -32.665 -14.661 71.029 1.00 35.19 102 VAL A CA 1
ATOM 767 C C . VAL A 1 102 ? -34.005 -15.326 70.691 1.00 35.19 102 VAL A C 1
ATOM 769 O O . VAL A 1 102 ? -34.771 -14.798 69.889 1.00 35.19 102 VAL A O 1
ATOM 772 N N . GLN A 1 103 ? -34.249 -16.520 71.237 1.00 41.41 103 GLN A N 1
ATOM 773 C CA . GLN A 1 103 ? -35.384 -17.391 70.897 1.00 41.41 103 GLN A CA 1
ATOM 774 C C . GLN A 1 103 ? -36.729 -16.989 71.559 1.00 41.41 103 GLN A C 1
ATOM 776 O O . GLN A 1 103 ? -36.722 -16.231 72.529 1.00 41.41 103 GLN A O 1
ATOM 781 N N . PRO A 1 104 ? -37.877 -17.487 71.035 1.00 51.16 104 PRO A N 1
ATOM 782 C CA . PRO A 1 104 ? -39.186 -16.816 71.064 1.00 51.16 104 PRO A CA 1
ATOM 783 C C . PRO A 1 104 ? -40.245 -17.524 71.933 1.00 51.16 104 PRO A C 1
ATOM 785 O O . PRO A 1 104 ? -40.080 -18.694 72.269 1.00 51.16 104 PRO A O 1
ATOM 788 N N . VAL A 1 105 ? -41.404 -16.885 72.171 1.00 40.78 105 VAL A N 1
ATOM 789 C CA . VAL A 1 105 ? -42.674 -17.612 72.399 1.00 40.78 105 VAL A CA 1
ATOM 790 C C . VAL A 1 105 ? -43.888 -16.931 71.735 1.00 40.78 105 VAL A C 1
ATOM 792 O O . VAL A 1 105 ? -44.095 -15.732 71.905 1.00 40.78 105 VAL A O 1
ATOM 795 N N . ALA A 1 106 ? -44.706 -17.772 71.072 1.00 37.81 106 ALA A N 1
ATOM 796 C CA . ALA A 1 106 ? -46.066 -17.587 70.504 1.00 37.81 106 ALA A CA 1
ATOM 797 C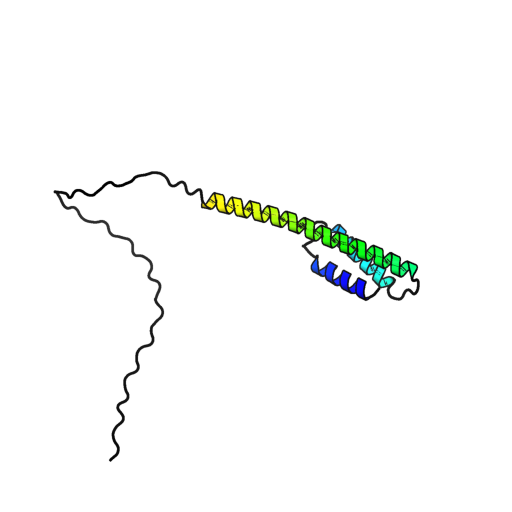 C . ALA A 1 106 ? -46.203 -17.082 69.039 1.00 37.81 106 ALA A C 1
ATOM 799 O O . ALA A 1 106 ? -45.313 -16.405 68.535 1.00 37.81 106 ALA A O 1
ATOM 800 N N . PRO A 1 107 ? -47.365 -17.299 68.372 1.00 43.56 107 PRO A N 1
ATOM 801 C CA . PRO A 1 107 ? -48.024 -18.564 68.010 1.00 43.56 107 PRO A CA 1
ATOM 802 C C . PRO A 1 107 ? -48.150 -18.756 66.471 1.00 43.56 107 PRO A C 1
ATOM 804 O O . PRO A 1 107 ? -47.981 -17.832 65.682 1.00 43.56 107 PRO A O 1
ATOM 807 N N . SER A 1 108 ? -48.437 -19.993 66.052 1.00 48.28 108 SER A N 1
ATOM 808 C CA . SER A 1 108 ? -48.341 -20.522 64.678 1.00 48.28 108 SER A CA 1
ATOM 809 C C . SER A 1 108 ? -49.429 -20.039 63.694 1.00 48.28 108 SER A C 1
ATOM 811 O O . SER A 1 108 ? -50.613 -20.105 64.014 1.00 48.28 108 SER A O 1
ATOM 813 N N . TYR A 1 109 ? -49.014 -19.651 62.477 1.00 38.91 109 TYR A N 1
ATOM 814 C CA . TYR A 1 109 ? -49.822 -19.505 61.249 1.00 38.91 109 TYR A CA 1
ATOM 815 C C . TYR A 1 109 ? -49.000 -19.994 60.025 1.00 38.91 109 TYR A C 1
ATOM 817 O O . TYR A 1 109 ? -47.768 -19.986 60.093 1.00 38.91 109 TYR A O 1
ATOM 825 N N . PRO A 1 110 ? -49.643 -20.488 58.941 1.00 51.00 110 PRO A N 1
ATOM 826 C CA . PRO A 1 110 ? -49.038 -21.421 57.979 1.00 51.00 110 PRO A CA 1
ATOM 827 C C . PRO A 1 110 ? -48.034 -20.797 56.990 1.00 51.00 110 PRO A C 1
ATOM 829 O O . PRO A 1 110 ? -48.163 -19.648 56.576 1.00 51.00 110 PRO A O 1
ATOM 832 N N . ALA A 1 111 ? -47.038 -21.603 56.605 1.00 51.12 111 ALA A N 1
ATOM 833 C CA . ALA A 1 111 ? -45.862 -21.226 55.819 1.00 51.12 111 ALA A CA 1
ATOM 834 C C . ALA A 1 111 ? -46.145 -20.973 54.317 1.00 51.12 111 ALA A C 1
ATOM 836 O O . ALA A 1 111 ? -46.964 -21.678 53.722 1.00 51.12 111 ALA A O 1
ATOM 837 N N . PRO A 1 112 ? -45.427 -20.031 53.670 1.00 42.19 112 PRO A N 1
ATOM 838 C CA . PRO A 1 112 ? -45.475 -19.827 52.224 1.00 42.19 112 PRO A CA 1
ATOM 839 C C . PRO A 1 112 ? -44.677 -20.896 51.456 1.00 42.19 112 PRO A C 1
ATOM 841 O O . PRO A 1 112 ? -43.587 -21.309 51.853 1.00 42.19 112 PRO A O 1
ATOM 844 N N . VAL A 1 113 ? -45.238 -21.323 50.324 1.00 48.66 113 VAL A N 1
ATOM 845 C CA . VAL A 1 113 ? -44.648 -22.258 49.355 1.00 48.66 113 VAL A CA 1
ATOM 846 C C . VAL A 1 113 ? -43.432 -21.648 48.641 1.00 48.66 113 VAL A C 1
ATOM 848 O O . VAL A 1 113 ? -43.485 -20.511 48.179 1.00 48.66 113 VAL A O 1
ATOM 851 N N . GLN A 1 114 ? -42.338 -22.409 48.528 1.00 50.19 114 GLN A N 1
ATOM 852 C CA . GLN A 1 114 ? -41.151 -22.016 47.757 1.00 50.19 114 GLN A CA 1
ATOM 853 C C . GLN A 1 114 ? -41.291 -22.425 46.277 1.00 50.19 114 GLN A C 1
ATOM 855 O O . GLN A 1 114 ? -41.753 -23.537 46.008 1.00 50.19 114 GLN A O 1
ATOM 860 N N . PRO A 1 115 ? -40.881 -21.585 45.307 1.00 46.84 115 PRO A N 1
ATOM 861 C CA . PRO A 1 115 ? -40.837 -21.973 43.902 1.00 46.84 115 PRO A CA 1
ATOM 862 C C . PRO A 1 115 ? -39.663 -22.924 43.614 1.00 46.84 115 PRO A C 1
ATOM 864 O O . PRO A 1 115 ? -38.535 -22.723 44.059 1.00 46.84 115 PRO A O 1
ATOM 867 N N . VAL A 1 116 ? -39.961 -23.975 42.851 1.00 50.31 116 VAL A N 1
ATOM 868 C CA . VAL A 1 116 ? -39.051 -25.050 42.432 1.00 50.31 116 VAL A CA 1
ATOM 869 C C . VAL A 1 116 ? -37.991 -24.523 41.455 1.00 50.31 116 VAL A C 1
ATOM 871 O O . VAL A 1 116 ? -38.323 -23.882 40.459 1.00 50.31 116 VAL A O 1
ATOM 874 N N . ALA A 1 117 ? -36.717 -24.831 41.709 1.00 48.97 117 ALA A N 1
ATOM 875 C CA . ALA A 1 117 ? -35.624 -24.597 40.767 1.00 48.97 117 ALA A CA 1
ATOM 876 C C . ALA A 1 117 ? -35.688 -25.593 39.585 1.00 48.97 117 ALA A C 1
ATOM 878 O O . ALA A 1 117 ? -35.967 -26.776 39.809 1.00 48.97 117 ALA A O 1
ATOM 879 N N . PRO A 1 118 ? -35.408 -25.176 38.334 1.00 49.53 118 PRO A N 1
ATOM 880 C CA . PRO A 1 118 ? -35.401 -26.085 37.192 1.00 49.53 118 PRO A CA 1
ATOM 881 C C . PRO A 1 118 ? -34.263 -27.106 37.317 1.00 49.53 118 PRO A C 1
ATOM 883 O O . PRO A 1 118 ? -33.085 -26.760 37.404 1.00 49.53 118 PRO A O 1
ATOM 886 N N . SER A 1 119 ? -34.635 -28.385 37.339 1.00 51.31 119 SER A N 1
ATOM 887 C CA . SER A 1 119 ? -33.711 -29.515 37.377 1.00 51.31 119 SER A CA 1
ATOM 888 C C . SER A 1 119 ? -33.097 -29.739 35.993 1.00 51.31 119 SER A C 1
ATOM 890 O O . SER A 1 119 ? -33.804 -30.080 35.047 1.00 51.31 119 SER A O 1
ATOM 892 N N . TYR A 1 120 ? -31.781 -29.577 35.872 1.00 45.12 120 TYR A N 1
ATOM 893 C CA . TYR A 1 120 ? -31.024 -30.100 34.733 1.00 45.12 120 TYR A CA 1
ATOM 894 C C . TYR A 1 120 ? -30.741 -31.596 34.965 1.00 45.12 120 TYR A C 1
ATOM 896 O O . TYR A 1 120 ? -30.378 -31.966 36.085 1.00 45.12 120 TYR A O 1
ATOM 904 N N . PRO A 1 121 ? -30.891 -32.475 33.957 1.00 51.62 121 PRO A N 1
ATOM 905 C CA . PRO A 1 121 ? -30.558 -33.886 34.114 1.00 51.62 121 PRO A CA 1
ATOM 906 C C . PRO A 1 121 ? -29.040 -34.068 34.266 1.00 51.62 121 PRO A C 1
ATOM 908 O O . PRO A 1 121 ? -28.255 -33.591 33.448 1.00 51.62 121 PRO A O 1
ATOM 911 N N . ALA A 1 122 ? -28.634 -34.770 35.325 1.00 58.31 122 ALA A N 1
ATOM 912 C CA . ALA A 1 122 ? -27.260 -35.217 35.533 1.00 58.31 122 ALA A CA 1
ATOM 913 C C . ALA A 1 122 ? -26.848 -36.260 34.465 1.00 58.31 122 ALA A C 1
ATOM 915 O O . ALA A 1 122 ? -27.704 -37.015 33.994 1.00 58.31 122 ALA A O 1
ATOM 916 N N . PRO A 1 123 ? -25.557 -36.352 34.089 1.00 47.28 123 PRO A N 1
ATOM 917 C CA . PRO A 1 123 ? -25.073 -37.405 33.201 1.00 47.28 123 PRO A CA 1
ATOM 918 C C . PRO A 1 123 ? -25.250 -38.785 33.853 1.00 47.28 123 PRO A C 1
ATOM 920 O O . PRO A 1 123 ? -24.880 -39.000 35.007 1.00 47.28 123 PRO A O 1
ATOM 923 N N . VAL A 1 124 ? -25.830 -39.720 33.101 1.00 55.34 124 VAL A N 1
ATOM 924 C CA . VAL A 1 124 ? -26.038 -41.112 33.518 1.00 55.34 124 VAL A CA 1
ATOM 925 C C . VAL A 1 124 ? -24.703 -41.800 33.814 1.00 55.34 124 VAL A C 1
ATOM 927 O O . VAL A 1 124 ? -23.808 -41.842 32.971 1.00 55.34 124 VAL A O 1
ATOM 930 N N . GLN A 1 125 ? -24.570 -42.354 35.020 1.00 55.06 125 GLN A N 1
ATOM 931 C CA . GLN A 1 125 ? -23.478 -43.268 35.353 1.00 55.06 125 GLN A CA 1
ATOM 932 C C . GLN A 1 125 ? -23.720 -44.633 34.682 1.00 55.06 125 GLN A C 1
ATOM 934 O O . GLN A 1 125 ? -24.865 -45.095 34.660 1.00 55.06 125 GLN A O 1
ATOM 939 N N . PRO A 1 126 ? -22.687 -45.303 34.141 1.00 49.72 126 PRO A N 1
ATOM 940 C CA . PRO A 1 126 ? -22.830 -46.647 33.593 1.00 49.72 126 PRO A CA 1
ATOM 941 C C . PRO A 1 126 ? -23.138 -47.659 34.708 1.00 49.72 126 PRO A C 1
ATOM 943 O O . PRO A 1 126 ? -22.472 -47.700 35.741 1.00 49.72 126 PRO A O 1
ATOM 946 N N . VAL A 1 127 ? -24.166 -48.477 34.484 1.00 57.06 127 VAL A N 1
ATOM 947 C CA . VAL A 1 127 ? -24.573 -49.585 35.359 1.00 57.06 127 VAL A CA 1
ATOM 948 C C . VAL A 1 127 ? -23.501 -50.692 35.408 1.00 57.06 127 VAL A C 1
ATOM 950 O O . VAL A 1 127 ? -22.939 -51.031 34.364 1.00 57.06 127 VAL A O 1
ATOM 953 N N . PRO A 1 128 ? -23.225 -51.302 36.579 1.00 50.78 128 PRO A N 1
ATOM 954 C CA . PRO A 1 128 ? -22.379 -52.490 36.670 1.00 50.78 128 PRO A CA 1
ATOM 955 C C . PRO A 1 128 ? -23.072 -53.694 36.010 1.00 50.78 128 PRO A C 1
ATOM 957 O O . PRO A 1 128 ? -24.236 -53.985 36.285 1.00 50.78 128 PRO A O 1
ATOM 960 N N . GLN A 1 129 ? -22.357 -54.379 35.114 1.00 51.25 129 GLN A N 1
ATOM 961 C CA . GLN A 1 129 ? -22.839 -55.576 34.419 1.00 51.25 129 GLN A CA 1
ATOM 962 C C . GLN A 1 129 ? -22.976 -56.769 35.391 1.00 51.25 129 GLN A C 1
ATOM 964 O O . GLN A 1 129 ? -22.126 -56.934 36.268 1.00 51.25 129 GLN A O 1
ATOM 969 N N . PRO A 1 130 ? -24.013 -57.617 35.248 1.00 53.50 130 PRO A N 1
ATOM 970 C CA . PRO A 1 130 ? -24.184 -58.815 36.065 1.00 53.50 130 PRO A CA 1
ATOM 971 C C . PRO A 1 130 ? -23.165 -59.904 35.694 1.00 53.50 130 PRO A C 1
ATOM 973 O O . PRO A 1 130 ? -22.938 -60.186 34.518 1.00 53.50 130 PRO A O 1
ATOM 976 N N . SER A 1 131 ? -22.579 -60.532 36.717 1.00 55.91 131 SER A N 1
ATOM 977 C CA . SER A 1 131 ? -21.662 -61.670 36.609 1.00 55.91 131 SER A CA 1
ATOM 978 C C . SER A 1 131 ? -22.284 -62.829 35.829 1.00 55.91 131 SER A C 1
ATOM 980 O O . SER A 1 131 ? -23.294 -63.395 36.250 1.00 55.91 131 SER A O 1
ATOM 982 N N . VAL A 1 132 ? -21.647 -63.231 34.728 1.00 57.94 132 VAL A N 1
ATOM 983 C CA . VAL A 1 132 ? -21.921 -64.519 34.086 1.00 57.94 132 VAL A CA 1
ATOM 984 C C . VAL A 1 132 ? -21.261 -65.625 34.910 1.00 57.94 132 VAL A C 1
ATOM 986 O O . VAL A 1 132 ? -20.048 -65.657 35.097 1.00 57.94 132 VAL A O 1
ATOM 989 N N . GLN A 1 133 ? -22.096 -66.491 35.476 1.00 50.38 133 GLN A N 1
ATOM 990 C CA . GLN A 1 133 ? -21.697 -67.699 36.182 1.00 50.38 133 GLN A CA 1
ATOM 991 C C . GLN A 1 133 ? -21.422 -68.775 35.125 1.00 50.38 133 GLN A C 1
ATOM 993 O O . GLN A 1 133 ? -22.341 -69.236 34.451 1.00 50.38 133 GLN A O 1
ATOM 998 N N . GLU A 1 134 ? -20.149 -69.106 34.928 1.00 59.22 134 GLU A N 1
ATOM 999 C CA . GLU A 1 134 ? -19.702 -70.151 34.005 1.00 59.22 134 GLU A CA 1
ATOM 1000 C C . GLU A 1 134 ? -19.958 -71.539 34.631 1.00 59.22 134 GLU A C 1
ATOM 1002 O O . GLU A 1 134 ? -19.580 -71.758 35.787 1.00 59.22 134 GLU A O 1
ATOM 1007 N N . PRO A 1 135 ? -20.637 -72.474 33.939 1.00 56.19 135 PRO A N 1
ATOM 1008 C CA . PRO A 1 135 ? -20.842 -73.826 34.443 1.00 56.19 135 PRO A CA 1
ATOM 1009 C C . PRO A 1 135 ? -19.573 -74.672 34.267 1.00 56.19 135 PRO A C 1
ATOM 1011 O O . PRO A 1 135 ? -18.956 -74.681 33.203 1.00 56.19 135 PRO A O 1
ATOM 1014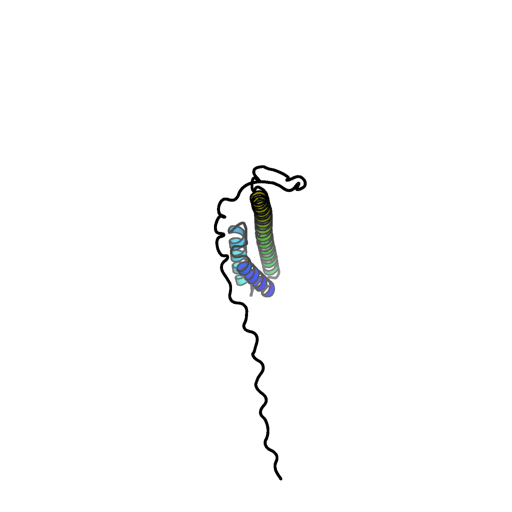 N N . ALA A 1 136 ? -19.210 -75.408 35.317 1.00 50.03 136 ALA A N 1
ATOM 1015 C CA . ALA A 1 136 ? -18.075 -76.326 35.339 1.00 50.03 136 ALA A CA 1
ATOM 1016 C C . ALA A 1 136 ? -18.184 -77.426 34.263 1.00 50.03 136 ALA A C 1
ATOM 1018 O O . ALA A 1 136 ? -19.239 -78.061 34.159 1.00 50.03 136 ALA A O 1
ATOM 1019 N N . PRO A 1 137 ? -17.102 -77.736 33.529 1.00 57.94 137 PRO A N 1
ATOM 1020 C CA . PRO A 1 137 ? -16.951 -79.026 32.873 1.00 57.94 137 PRO A CA 1
ATOM 1021 C C . PRO A 1 137 ? -16.191 -80.026 33.766 1.00 57.94 137 PRO A C 1
ATOM 1023 O O . PRO A 1 137 ? -15.343 -79.644 34.573 1.00 57.94 137 PRO A O 1
ATOM 1026 N N . SER A 1 138 ? -16.590 -81.293 33.626 1.00 50.31 138 SER A N 1
ATOM 1027 C CA . SER A 1 138 ? -16.223 -82.489 34.405 1.00 50.31 138 SER A CA 1
ATOM 1028 C C . SER A 1 138 ? -14.759 -82.915 34.343 1.00 50.31 138 SER A C 1
ATOM 1030 O O . SER A 1 138 ? -14.103 -82.654 33.312 1.00 50.31 138 SER A O 1
#

Radius of gyration: 37.1 Å; chains: 1; bounding box: 68×90×91 Å

Secondary structure (DSSP, 8-state):
-HHHHHHHHHHHHHTTTT-S-HHHHHHHHHHHHHHHHTTT---HHHHHHHHHHHHHHHHHHHHHHHHHHHHHHHHHHHHHHHHHHHHH---------------------PPPPPPPPPPPPPPPPPPPPPP--PPPP-

Sequence (138 aa):
MAKRVAEAGKLYDSSKGKVADGKTRYALQQQLDAAGKLRDATDVKELKDAKAALDKAMDAVNRSVHAKQEEDRKDAQEQAQREAETQTTVPQAAMPSPAVPVQPVAPSYPAPVQPVAPSYPAPVQPVPQPSVQEPAPS

Foldseek 3Di:
DVVLLVVLVVLLVVLVVQFQDVVLSVQLVVLSVLQVVCVPPPPPVSNVVSSVSNVVSSVSSVVRNVVSVVVVVVVVVVVVVVVVVVVVPPPPPDDDDDDDDDDDDDDDDDDDDDDDDDDDDDDDDDDDDDDDDDDDDD

pLDDT: mean 74.22, std 20.83, range [35.19, 95.19]